Protein AF-A0A6N2UJU0-F1 (afdb_monomer)

Radius of gyration: 16.2 Å; Cα contacts (8 Å, |Δi|>4): 325; chains: 1; bounding box: 44×37×43 Å

pLDDT: mean 87.51, std 11.81, range [45.91, 97.88]

Structure (mmCIF, N/CA/C/O backbone):
data_AF-A0A6N2UJU0-F1
#
_entry.id   AF-A0A6N2UJU0-F1
#
loop_
_atom_site.group_PDB
_atom_site.id
_atom_site.type_symbol
_atom_site.label_atom_id
_atom_site.label_alt_id
_atom_site.label_comp_id
_atom_site.label_asym_id
_atom_site.label_entity_id
_atom_site.label_seq_id
_atom_site.pdbx_PDB_ins_code
_atom_site.Cartn_x
_atom_site.Cartn_y
_atom_site.Cartn_z
_atom_site.occupancy
_atom_site.B_iso_or_equiv
_atom_site.auth_seq_id
_atom_site.auth_comp_id
_atom_site.auth_asym_id
_atom_site.auth_atom_id
_atom_site.pdbx_PDB_model_num
ATOM 1 N N . MET A 1 1 ? 21.175 18.907 -20.986 1.00 51.66 1 MET A N 1
ATOM 2 C CA . MET A 1 1 ? 20.596 17.659 -20.430 1.00 51.66 1 MET A CA 1
ATOM 3 C C . MET A 1 1 ? 20.610 16.602 -21.527 1.00 51.66 1 MET A C 1
ATOM 5 O O . MET A 1 1 ? 20.021 16.845 -22.566 1.00 51.66 1 MET A O 1
ATOM 9 N N . THR A 1 2 ? 21.326 15.489 -21.358 1.00 59.44 2 THR A N 1
ATOM 10 C CA . THR A 1 2 ? 21.446 14.429 -22.381 1.00 59.44 2 THR A CA 1
ATOM 11 C C . THR A 1 2 ? 20.159 13.602 -22.484 1.00 59.44 2 THR A C 1
ATOM 13 O O . THR A 1 2 ? 19.514 13.353 -21.466 1.00 59.44 2 THR A O 1
ATOM 16 N N . LEU A 1 3 ? 19.816 13.123 -23.685 1.00 52.50 3 LEU A N 1
ATOM 17 C CA . LEU A 1 3 ? 18.618 12.311 -23.962 1.00 52.50 3 LEU A CA 1
ATOM 18 C C . LEU A 1 3 ? 18.489 11.089 -23.026 1.00 52.50 3 LEU A C 1
ATOM 20 O O . LEU A 1 3 ? 17.400 10.799 -22.538 1.00 52.50 3 LEU A O 1
ATOM 24 N N . MET A 1 4 ? 19.609 10.437 -22.680 1.00 50.34 4 MET A N 1
ATOM 25 C CA . MET A 1 4 ? 19.637 9.336 -21.702 1.00 50.34 4 MET A CA 1
ATOM 26 C C . MET A 1 4 ? 19.208 9.768 -20.295 1.00 50.34 4 MET A C 1
ATOM 28 O O . MET A 1 4 ? 18.460 9.048 -19.643 1.00 50.34 4 MET A O 1
ATOM 32 N N . LYS A 1 5 ? 19.627 10.954 -19.830 1.00 45.91 5 LYS A N 1
ATOM 33 C CA . LYS A 1 5 ? 19.206 11.506 -18.530 1.00 45.91 5 LYS A CA 1
ATOM 34 C C . LYS A 1 5 ? 17.708 11.810 -18.525 1.00 45.91 5 LYS A C 1
ATOM 36 O O . LYS A 1 5 ? 17.051 11.577 -17.520 1.00 45.91 5 LYS A O 1
ATOM 41 N N . LEU A 1 6 ? 17.163 12.277 -19.651 1.00 4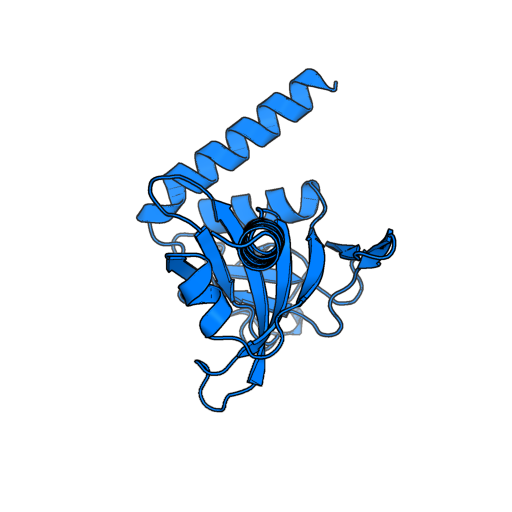6.78 6 LEU A N 1
ATOM 42 C CA . LEU A 1 6 ? 15.731 12.531 -19.800 1.00 46.78 6 LEU A CA 1
ATOM 43 C C . LEU A 1 6 ? 14.919 11.223 -19.781 1.00 46.78 6 LEU A C 1
ATOM 45 O O . LEU A 1 6 ? 13.943 11.143 -19.047 1.00 46.78 6 LEU A O 1
ATOM 49 N N . LEU A 1 7 ? 15.343 10.184 -20.511 1.00 51.19 7 LEU A N 1
ATOM 50 C CA . LEU A 1 7 ? 14.685 8.867 -20.503 1.00 51.19 7 LEU A CA 1
ATOM 51 C C . LEU A 1 7 ? 14.751 8.174 -19.135 1.00 51.19 7 LEU A C 1
ATOM 53 O O . LEU A 1 7 ? 13.744 7.632 -18.680 1.00 51.19 7 LEU A O 1
ATOM 57 N N . LEU A 1 8 ? 15.904 8.227 -18.459 1.00 51.81 8 LEU A N 1
ATOM 58 C CA . LEU A 1 8 ? 16.044 7.756 -17.079 1.00 51.81 8 LEU A CA 1
ATOM 59 C C . LEU A 1 8 ? 15.105 8.524 -16.146 1.00 51.81 8 LEU A C 1
ATOM 61 O O . LEU A 1 8 ? 14.365 7.892 -15.400 1.00 51.81 8 LEU A O 1
ATOM 65 N N . CYS A 1 9 ? 15.047 9.856 -16.242 1.00 49.03 9 CYS A N 1
ATOM 66 C CA . CYS A 1 9 ? 14.101 10.656 -15.466 1.00 49.03 9 CYS A CA 1
ATOM 67 C C . CYS A 1 9 ? 12.642 10.292 -15.769 1.00 49.03 9 CYS A C 1
ATOM 69 O O . CYS A 1 9 ? 11.875 10.130 -14.832 1.00 49.03 9 CYS A O 1
ATOM 71 N N . VAL A 1 10 ? 12.241 10.114 -17.031 1.00 54.31 10 VAL A N 1
ATOM 72 C CA . VAL A 1 10 ? 10.853 9.769 -17.404 1.00 54.31 10 VAL A CA 1
ATOM 73 C C . VAL A 1 10 ? 10.456 8.377 -16.901 1.00 54.31 10 VAL A C 1
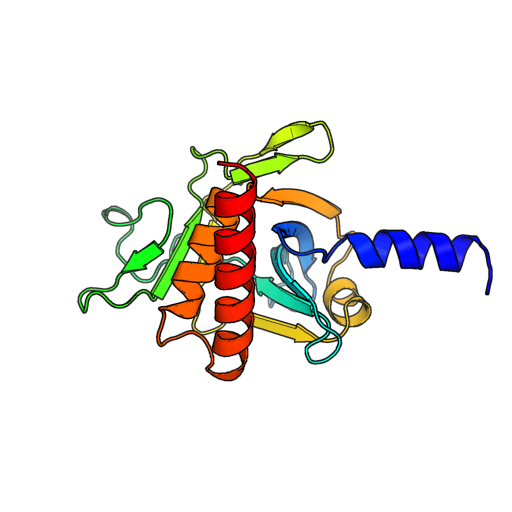ATOM 75 O O . VAL A 1 10 ? 9.357 8.212 -16.370 1.00 54.31 10 VAL A O 1
ATOM 78 N N . ASN A 1 11 ? 11.341 7.382 -17.010 1.00 56.88 11 ASN A N 1
ATOM 79 C CA . ASN A 1 11 ? 11.082 6.040 -16.482 1.00 56.88 11 ASN A CA 1
ATOM 80 C C . ASN A 1 11 ? 11.029 6.035 -14.955 1.00 56.88 11 ASN A C 1
ATOM 82 O O . ASN A 1 11 ? 10.109 5.456 -14.382 1.00 56.88 11 ASN A O 1
ATOM 86 N N . VAL A 1 12 ? 11.939 6.759 -14.301 1.00 56.31 12 VAL A N 1
ATOM 87 C CA . VAL A 1 12 ? 11.922 6.961 -12.850 1.00 56.31 12 VAL A CA 1
ATOM 88 C C . VAL A 1 12 ? 10.612 7.645 -12.441 1.00 56.31 12 VAL A C 1
ATOM 90 O O . VAL A 1 12 ? 9.924 7.128 -11.566 1.00 56.31 12 VAL A O 1
ATOM 93 N N . ILE A 1 13 ? 10.195 8.733 -13.114 1.00 59.31 13 ILE A N 1
ATOM 94 C CA . ILE A 1 13 ? 8.926 9.474 -12.904 1.00 59.31 13 ILE A CA 1
ATOM 95 C C . ILE A 1 13 ? 7.699 8.559 -12.950 1.00 59.31 13 ILE A C 1
ATOM 97 O O . ILE A 1 13 ? 6.737 8.816 -12.228 1.00 59.31 13 ILE A O 1
ATOM 101 N N . LYS A 1 14 ? 7.718 7.494 -13.758 1.00 75.31 14 LYS A N 1
ATOM 102 C CA . LYS A 1 14 ? 6.600 6.551 -13.840 1.00 75.31 14 LYS A CA 1
ATOM 103 C C . LYS A 1 14 ? 6.597 5.508 -12.727 1.00 75.31 14 LYS A C 1
ATOM 105 O O . LYS A 1 14 ? 5.518 5.005 -12.424 1.00 75.31 14 LYS A O 1
ATOM 110 N N . MET A 1 15 ? 7.733 5.184 -12.105 1.00 86.25 15 MET A N 1
ATOM 111 C CA . MET A 1 15 ? 7.805 4.077 -11.142 1.00 86.25 15 MET A CA 1
ATOM 112 C C . MET A 1 15 ? 6.931 4.304 -9.911 1.00 86.25 15 MET A C 1
ATOM 114 O O . MET A 1 15 ? 6.167 3.411 -9.561 1.00 86.25 15 MET A O 1
ATOM 118 N N . LEU A 1 16 ? 6.976 5.498 -9.312 1.00 88.25 16 LEU A N 1
ATOM 119 C CA . LEU A 1 16 ? 6.108 5.875 -8.188 1.00 88.25 16 LEU A CA 1
ATOM 120 C C . LEU A 1 16 ? 4.878 6.663 -8.663 1.00 88.25 16 LEU A C 1
ATOM 122 O O . LEU A 1 16 ? 4.512 7.689 -8.091 1.00 88.25 16 LEU A O 1
ATOM 126 N N . SER A 1 17 ? 4.258 6.198 -9.750 1.00 91.38 17 SER A N 1
ATOM 127 C CA . SER A 1 17 ? 2.889 6.610 -10.071 1.00 91.38 17 SER A CA 1
ATOM 128 C C . SER A 1 17 ? 1.928 5.973 -9.064 1.00 91.38 17 SER A C 1
ATOM 130 O O . SER A 1 17 ? 2.151 4.813 -8.704 1.00 91.38 17 SER A O 1
ATOM 132 N N . PRO A 1 18 ? 0.839 6.657 -8.664 1.00 92.94 18 PRO A N 1
ATOM 133 C CA . PRO A 1 18 ? -0.160 6.068 -7.779 1.00 92.94 18 PRO A CA 1
ATOM 134 C C . PRO A 1 18 ? -0.612 4.696 -8.285 1.00 92.94 18 PRO A C 1
ATOM 136 O O . PRO A 1 18 ? -0.800 4.526 -9.495 1.00 92.94 18 PRO A O 1
ATOM 139 N N . ARG A 1 19 ? -0.799 3.750 -7.355 1.00 95.06 19 ARG A N 1
ATOM 140 C CA . ARG A 1 19 ? -1.129 2.323 -7.563 1.00 95.06 19 ARG A CA 1
ATOM 141 C C . ARG A 1 19 ? 0.032 1.419 -7.939 1.00 95.06 19 ARG A C 1
ATOM 143 O O . ARG A 1 19 ? -0.136 0.201 -7.904 1.00 95.06 19 ARG A O 1
ATOM 150 N N . ASN A 1 20 ? 1.183 1.960 -8.319 1.00 95.94 20 ASN A N 1
ATOM 151 C CA . ASN A 1 20 ? 2.310 1.098 -8.635 1.00 95.94 20 ASN A CA 1
ATOM 152 C C . ASN A 1 20 ? 2.869 0.464 -7.363 1.00 95.94 20 ASN A C 1
ATOM 154 O O . ASN A 1 20 ? 3.098 1.135 -6.354 1.00 95.94 20 ASN A O 1
ATOM 158 N N . VAL A 1 21 ? 3.149 -0.829 -7.463 1.00 95.44 21 VAL A N 1
ATOM 159 C CA . VAL A 1 21 ? 3.904 -1.598 -6.484 1.00 95.44 21 VAL A CA 1
ATOM 160 C C . VAL A 1 21 ? 5.320 -1.761 -7.018 1.00 95.44 21 VAL A C 1
ATOM 162 O O . VAL A 1 21 ? 5.542 -2.334 -8.088 1.00 95.44 21 VAL A O 1
ATOM 165 N N . VAL A 1 22 ? 6.283 -1.248 -6.264 1.00 94.44 22 VAL A N 1
ATOM 166 C CA . VAL A 1 22 ? 7.711 -1.375 -6.537 1.00 94.44 22 VAL A CA 1
ATOM 167 C C . VAL A 1 22 ? 8.295 -2.441 -5.627 1.00 94.44 22 VAL A C 1
ATOM 169 O O . VAL A 1 22 ? 8.042 -2.450 -4.427 1.00 94.44 22 VAL A O 1
ATOM 172 N N . TYR A 1 23 ? 9.102 -3.322 -6.200 1.00 94.25 23 TYR A N 1
ATOM 173 C CA . TYR A 1 23 ? 9.882 -4.317 -5.481 1.00 94.25 23 TYR A CA 1
ATOM 174 C C . TYR A 1 23 ? 11.371 -4.053 -5.664 1.00 94.25 23 TYR A C 1
ATOM 176 O O . TYR A 1 23 ? 11.816 -3.710 -6.761 1.00 94.25 23 TYR A O 1
ATOM 184 N N . GLY A 1 24 ? 12.148 -4.268 -4.611 1.00 92.62 24 GLY A N 1
ATOM 185 C CA . GLY A 1 24 ? 13.601 -4.278 -4.701 1.00 92.62 24 GLY A CA 1
ATOM 186 C C . GLY A 1 24 ? 14.264 -4.532 -3.355 1.00 92.62 24 GLY A C 1
ATOM 187 O O . GLY A 1 24 ? 13.601 -4.656 -2.322 1.00 92.62 24 GLY A O 1
ATOM 188 N N . PHE A 1 25 ? 15.594 -4.565 -3.362 1.00 92.62 25 PHE A N 1
ATOM 189 C CA . PHE A 1 25 ? 16.382 -4.728 -2.146 1.00 92.62 25 PHE A CA 1
ATOM 190 C C . PHE A 1 25 ? 16.525 -3.385 -1.424 1.00 92.62 25 PHE A C 1
ATOM 192 O O . PHE A 1 25 ? 17.181 -2.472 -1.927 1.00 92.62 25 PHE A O 1
ATOM 199 N N . SER A 1 26 ? 15.893 -3.251 -0.260 1.00 90.44 26 SER A N 1
ATOM 200 C CA . SER A 1 26 ? 15.886 -2.026 0.533 1.00 90.44 26 SER A CA 1
ATOM 201 C C . SER A 1 26 ? 17.112 -1.950 1.441 1.00 90.44 26 SER A C 1
ATOM 203 O O . SER A 1 26 ? 17.331 -2.821 2.282 1.00 90.44 26 SER A O 1
ATOM 205 N N . LYS A 1 27 ? 17.897 -0.877 1.299 1.00 89.62 27 LYS A N 1
ATOM 206 C CA . LYS A 1 27 ? 19.084 -0.593 2.127 1.00 89.62 27 LYS A CA 1
ATOM 207 C C . LYS A 1 27 ? 18.749 0.058 3.469 1.00 89.62 27 LYS A C 1
ATOM 209 O O . LYS A 1 27 ? 19.602 0.108 4.343 1.00 89.62 27 LYS A O 1
ATOM 214 N N . ILE A 1 28 ? 17.532 0.585 3.615 1.00 85.06 28 ILE A N 1
ATOM 215 C CA . ILE A 1 28 ? 17.109 1.340 4.805 1.00 85.06 28 ILE A CA 1
ATOM 216 C C . ILE A 1 28 ? 16.520 0.450 5.903 1.00 85.06 28 ILE A C 1
ATOM 218 O O . ILE A 1 28 ? 16.303 0.915 7.019 1.00 85.06 28 ILE A O 1
ATOM 222 N N . THR A 1 29 ? 16.232 -0.820 5.609 1.00 83.50 29 THR A N 1
ATOM 223 C CA . THR A 1 29 ? 15.842 -1.782 6.642 1.00 83.50 29 THR A CA 1
ATOM 224 C C . THR A 1 29 ? 17.081 -2.314 7.352 1.00 83.50 29 THR A C 1
ATOM 226 O O . THR A 1 29 ? 18.147 -2.408 6.753 1.00 83.50 29 THR A O 1
ATOM 229 N N . ASN A 1 30 ? 16.934 -2.715 8.614 1.00 83.06 30 ASN A N 1
ATOM 230 C CA . ASN A 1 30 ? 17.996 -3.373 9.367 1.00 83.06 30 ASN A CA 1
ATOM 231 C C . ASN A 1 30 ? 17.515 -4.755 9.862 1.00 83.06 30 ASN A C 1
ATOM 233 O O . ASN A 1 30 ? 16.607 -4.797 10.697 1.00 83.06 30 ASN A O 1
ATOM 237 N N . PRO A 1 31 ? 18.050 -5.876 9.339 1.00 88.38 31 PRO A N 1
ATOM 238 C CA . PRO A 1 31 ? 19.009 -5.945 8.232 1.00 88.38 31 PRO A CA 1
ATOM 239 C C . PRO A 1 31 ? 18.395 -5.495 6.885 1.00 88.38 31 PRO A C 1
ATOM 241 O O . PRO A 1 31 ? 17.164 -5.543 6.719 1.00 88.38 31 PRO A O 1
ATOM 244 N N . PRO A 1 32 ? 19.221 -5.060 5.912 1.00 89.69 32 PRO A N 1
ATOM 245 C CA . PRO A 1 32 ? 18.781 -4.803 4.542 1.00 89.69 32 PRO A CA 1
ATOM 246 C C . PRO A 1 32 ? 18.125 -6.041 3.933 1.00 89.69 32 PRO A C 1
ATOM 248 O O . PRO A 1 32 ? 18.634 -7.152 4.086 1.00 89.69 32 PRO A O 1
ATOM 251 N N . LYS A 1 33 ? 16.977 -5.868 3.278 1.00 91.25 33 LYS A N 1
ATOM 252 C CA . LYS A 1 33 ? 16.215 -6.986 2.708 1.00 91.25 33 LYS A CA 1
ATOM 253 C C . LYS A 1 33 ? 15.288 -6.550 1.590 1.00 91.25 33 LYS A C 1
ATOM 255 O O . LYS A 1 33 ? 15.022 -5.365 1.392 1.00 91.25 33 LYS A O 1
ATOM 260 N N . GLU A 1 34 ? 14.760 -7.531 0.877 1.00 92.06 34 GLU A N 1
ATOM 261 C CA . GLU A 1 34 ? 13.744 -7.312 -0.143 1.00 92.06 34 GLU A CA 1
ATOM 262 C C . GLU A 1 34 ? 12.461 -6.737 0.469 1.00 92.06 34 GLU A C 1
ATOM 264 O O . GLU A 1 34 ? 12.010 -7.143 1.548 1.00 92.06 34 GLU A O 1
ATOM 269 N N . LYS A 1 35 ? 11.893 -5.738 -0.207 1.00 92.31 35 LYS A N 1
ATOM 270 C CA . LYS A 1 35 ? 10.696 -5.025 0.231 1.00 92.31 35 LYS A CA 1
ATOM 271 C C . LYS A 1 35 ? 9.816 -4.652 -0.947 1.00 92.31 35 LYS A C 1
ATOM 273 O O . LYS A 1 35 ? 10.310 -4.349 -2.032 1.00 92.31 35 LYS A O 1
ATOM 278 N N . PHE A 1 36 ? 8.517 -4.593 -0.668 1.00 93.81 36 PHE A N 1
ATOM 279 C CA . PHE A 1 36 ? 7.559 -3.910 -1.521 1.00 93.81 36 PHE A CA 1
ATOM 280 C C . PHE A 1 36 ? 7.290 -2.503 -0.984 1.00 93.81 36 PHE A C 1
ATOM 282 O O . PHE A 1 36 ? 7.224 -2.281 0.231 1.00 93.81 36 PHE A O 1
ATOM 289 N N . LEU A 1 37 ? 7.120 -1.574 -1.914 1.00 93.31 37 LEU A N 1
ATOM 290 C CA . LEU A 1 37 ? 6.686 -0.204 -1.704 1.00 93.31 37 LEU A CA 1
ATOM 291 C C . LEU A 1 37 ? 5.460 0.034 -2.584 1.00 93.31 37 LEU A C 1
ATOM 293 O O . LEU A 1 37 ? 5.525 -0.190 -3.791 1.00 93.31 37 LEU A O 1
ATOM 297 N N . ILE A 1 38 ? 4.362 0.500 -2.004 1.00 95.25 38 ILE A N 1
ATOM 298 C CA . ILE A 1 38 ? 3.155 0.862 -2.751 1.00 95.25 38 ILE A CA 1
ATOM 299 C C . ILE A 1 38 ? 3.105 2.383 -2.843 1.00 95.25 38 ILE A C 1
ATOM 301 O O . ILE A 1 38 ? 3.132 3.070 -1.824 1.00 95.25 38 ILE A O 1
ATOM 305 N N . SER A 1 39 ? 3.048 2.920 -4.060 1.00 94.44 39 SER A N 1
ATOM 306 C CA . SER A 1 39 ? 2.850 4.353 -4.279 1.00 94.44 39 SER A CA 1
ATOM 307 C C . SER A 1 39 ? 1.369 4.698 -4.121 1.00 94.44 39 SER A C 1
ATOM 309 O O . SER A 1 39 ? 0.520 4.193 -4.857 1.00 94.44 39 SER A O 1
ATOM 311 N N . LEU A 1 40 ? 1.063 5.548 -3.142 1.00 92.94 40 LEU A N 1
ATOM 312 C CA . LEU A 1 40 ? -0.301 5.884 -2.739 1.00 92.94 40 LEU A CA 1
ATOM 313 C C . LEU A 1 40 ? -0.780 7.175 -3.378 1.00 92.94 40 LEU A C 1
ATOM 315 O O . LEU A 1 40 ? -1.912 7.260 -3.817 1.00 92.94 40 LEU A O 1
ATOM 319 N N . TYR A 1 41 ? 0.062 8.200 -3.424 1.00 88.50 41 TYR A N 1
ATOM 320 C CA . TYR A 1 41 ? -0.347 9.511 -3.910 1.00 88.50 41 TYR A CA 1
ATOM 321 C C . TYR A 1 41 ? 0.851 10.292 -4.430 1.00 88.50 41 TYR A C 1
ATOM 323 O O . TYR A 1 41 ? 1.993 10.049 -4.036 1.00 88.50 41 TYR A O 1
ATOM 331 N N . ARG A 1 42 ? 0.580 11.251 -5.317 1.00 85.12 42 ARG A N 1
ATOM 332 C CA . ARG A 1 42 ? 1.583 12.182 -5.820 1.00 85.12 42 ARG A CA 1
ATOM 333 C C . ARG A 1 42 ? 0.978 13.568 -6.003 1.00 85.12 42 ARG A C 1
ATOM 335 O O . ARG A 1 42 ? -0.038 13.707 -6.681 1.00 85.12 42 ARG A O 1
ATOM 342 N N . SER A 1 43 ? 1.628 14.596 -5.469 1.00 80.44 43 SER A N 1
ATOM 343 C CA . SER A 1 43 ? 1.274 16.000 -5.713 1.00 80.44 43 SER A CA 1
ATOM 344 C C . SER A 1 43 ? 2.510 16.887 -5.740 1.00 80.44 43 SER A C 1
ATOM 346 O O . SER A 1 43 ? 3.615 16.436 -5.467 1.00 80.44 43 SER A O 1
ATOM 348 N N . LYS A 1 44 ? 2.326 18.170 -6.070 1.00 74.44 44 LYS A N 1
ATOM 349 C CA . LYS A 1 44 ? 3.392 19.170 -5.923 1.00 74.44 44 LYS A CA 1
ATOM 350 C C . LYS A 1 44 ? 3.721 19.483 -4.454 1.00 74.44 44 LYS A C 1
ATOM 352 O O . LYS A 1 44 ? 4.792 20.007 -4.202 1.00 74.44 44 LYS A O 1
ATOM 357 N N . GLU A 1 45 ? 2.811 19.195 -3.520 1.00 73.44 45 GLU A N 1
ATOM 358 C CA . GLU A 1 45 ? 2.969 19.516 -2.091 1.00 73.44 45 GLU A CA 1
ATOM 359 C C . GLU A 1 45 ? 3.685 18.414 -1.306 1.00 73.44 45 GLU A C 1
ATOM 361 O O . GLU A 1 45 ? 4.569 18.715 -0.516 1.00 73.44 45 GLU A O 1
ATOM 366 N N . LEU A 1 46 ? 3.325 17.143 -1.522 1.00 70.75 46 LEU A N 1
ATOM 367 C CA . LEU A 1 46 ? 3.918 16.003 -0.804 1.00 70.75 46 LEU A CA 1
ATOM 368 C C . LEU A 1 46 ? 4.896 15.186 -1.658 1.00 70.75 46 LEU A C 1
ATOM 370 O O . LEU A 1 46 ? 5.351 14.129 -1.227 1.00 70.75 46 LEU A O 1
ATOM 374 N N . SER A 1 47 ? 5.194 15.645 -2.876 1.00 82.50 47 SER A N 1
ATOM 375 C CA . SER A 1 47 ? 5.939 14.901 -3.896 1.00 82.50 47 SER A CA 1
ATOM 376 C C . SER A 1 47 ? 5.349 13.506 -4.092 1.00 82.50 47 SER A C 1
ATOM 378 O O . SER A 1 47 ? 4.346 13.392 -4.795 1.00 82.50 47 SER A O 1
ATOM 380 N N . VAL A 1 48 ? 5.892 12.458 -3.469 1.00 84.00 48 VAL A N 1
ATOM 381 C CA . VAL A 1 48 ? 5.311 11.107 -3.452 1.00 84.00 48 VAL A CA 1
ATOM 382 C C . VAL A 1 48 ? 4.972 10.699 -2.022 1.00 84.00 48 VAL A C 1
ATOM 384 O O . VAL A 1 48 ? 5.830 10.775 -1.153 1.00 84.00 48 VAL A O 1
ATOM 387 N N . VAL A 1 49 ? 3.768 10.163 -1.810 1.00 87.56 49 VAL A N 1
ATOM 388 C CA . VAL A 1 49 ? 3.399 9.406 -0.604 1.00 87.56 49 VAL A CA 1
ATOM 389 C C . VAL A 1 49 ? 3.381 7.926 -0.958 1.00 87.56 49 VAL A C 1
ATOM 391 O O . VAL A 1 49 ? 2.706 7.509 -1.904 1.00 87.56 49 VAL A O 1
ATOM 394 N N . ALA A 1 50 ? 4.119 7.121 -0.205 1.00 89.06 50 ALA A N 1
ATOM 395 C CA . ALA A 1 50 ? 4.196 5.682 -0.389 1.00 89.06 50 ALA A CA 1
ATOM 396 C C . ALA A 1 50 ? 4.178 4.951 0.956 1.00 89.06 50 ALA A C 1
ATOM 398 O O . ALA A 1 50 ? 4.483 5.533 1.998 1.00 89.06 50 ALA A O 1
ATOM 399 N N . CYS A 1 51 ? 3.841 3.664 0.936 1.00 91.94 51 CYS A N 1
ATOM 400 C CA . CYS A 1 51 ? 3.911 2.814 2.117 1.00 91.94 51 CYS A CA 1
ATOM 401 C C . CYS A 1 51 ? 4.741 1.554 1.876 1.00 91.94 51 CYS A C 1
ATOM 403 O O . CYS A 1 51 ? 4.685 0.928 0.816 1.00 91.94 51 CYS A O 1
ATOM 405 N N . PHE A 1 52 ? 5.527 1.181 2.883 1.00 89.88 52 PHE A N 1
ATOM 406 C CA . PHE A 1 52 ? 6.255 -0.080 2.898 1.00 89.88 52 PHE A CA 1
ATOM 407 C C . PHE A 1 52 ? 5.374 -1.206 3.411 1.00 89.88 52 PHE A C 1
ATOM 409 O O . PHE A 1 52 ? 4.618 -1.044 4.369 1.00 89.88 52 PHE A O 1
ATOM 416 N N . THR A 1 53 ? 5.543 -2.386 2.832 1.00 88.06 53 THR A N 1
ATOM 417 C CA . THR A 1 53 ? 4.861 -3.574 3.331 1.00 88.06 53 THR A CA 1
ATOM 418 C C . THR A 1 53 ? 5.688 -4.312 4.385 1.00 88.06 53 THR A C 1
ATOM 420 O O . THR A 1 53 ? 6.915 -4.163 4.510 1.00 88.06 53 THR A O 1
ATOM 423 N N . THR A 1 54 ? 5.013 -5.137 5.174 1.00 84.69 54 THR A N 1
ATOM 424 C CA . THR A 1 54 ? 5.580 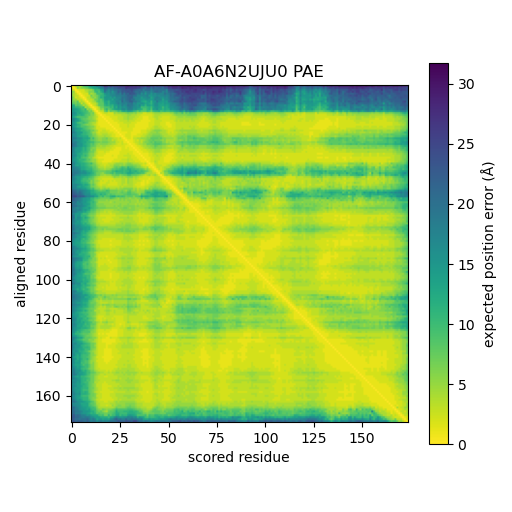-5.986 6.215 1.00 84.69 54 THR A CA 1
ATOM 425 C C . THR A 1 54 ? 4.982 -7.396 6.170 1.00 84.69 54 THR A C 1
ATOM 427 O O . THR A 1 54 ? 4.120 -7.694 5.345 1.00 84.69 54 THR A O 1
ATOM 430 N N . SER A 1 55 ? 5.502 -8.275 7.023 1.00 79.38 55 SER A N 1
ATOM 431 C CA . SER A 1 55 ? 5.108 -9.676 7.151 1.00 79.38 55 SER A CA 1
ATOM 432 C C . SER A 1 55 ? 3.751 -9.867 7.843 1.00 79.38 55 SER A C 1
ATOM 434 O O . SER A 1 55 ? 3.263 -8.991 8.558 1.00 79.38 55 SER A O 1
ATOM 436 N N . GLN A 1 56 ? 3.164 -11.044 7.615 1.00 73.31 56 GLN A N 1
ATOM 437 C CA . GLN A 1 56 ? 1.850 -11.488 8.093 1.00 73.31 56 GLN A CA 1
ATOM 438 C C . GLN A 1 56 ? 1.644 -11.398 9.613 1.00 73.31 56 GLN A C 1
ATOM 440 O O . GLN A 1 56 ? 0.578 -10.976 10.056 1.00 73.31 56 GLN A O 1
ATOM 445 N N . ASP A 1 57 ? 2.659 -11.738 10.405 1.00 77.94 57 ASP A N 1
ATOM 446 C CA . ASP A 1 57 ? 2.657 -11.663 11.876 1.00 77.94 57 ASP A CA 1
ATOM 447 C C . ASP A 1 57 ? 2.392 -10.249 12.412 1.00 77.94 57 ASP A C 1
ATOM 449 O O . ASP A 1 57 ? 2.013 -10.070 13.567 1.00 77.94 57 ASP A O 1
ATOM 453 N N . ARG A 1 58 ? 2.551 -9.229 11.564 1.00 80.44 58 ARG A N 1
ATOM 454 C CA . ARG A 1 58 ? 2.341 -7.831 11.927 1.00 80.44 58 ARG A CA 1
ATOM 455 C C . ARG A 1 58 ? 0.986 -7.284 11.509 1.00 80.44 58 ARG A C 1
ATOM 457 O O . ARG A 1 58 ? 0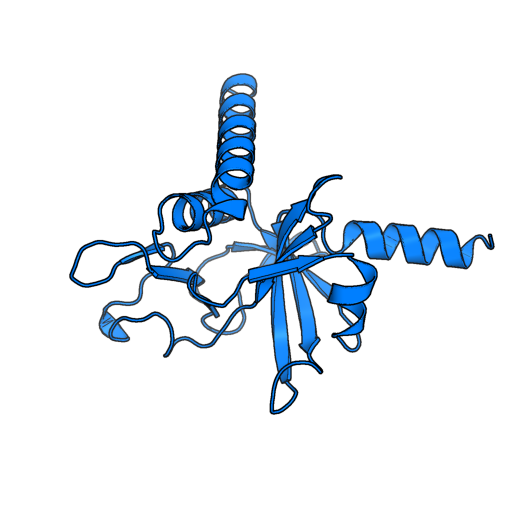.840 -6.073 11.504 1.00 80.44 58 ARG A O 1
ATOM 464 N N . ALA A 1 59 ? -0.005 -8.113 11.176 1.00 82.44 59 ALA A N 1
ATOM 465 C CA . ALA A 1 59 ? -1.370 -7.636 10.911 1.00 82.44 59 ALA A CA 1
ATOM 466 C C . ALA A 1 59 ? -1.999 -6.921 12.126 1.00 82.44 59 ALA A C 1
ATOM 468 O O . ALA A 1 59 ? -2.827 -6.025 11.950 1.00 82.44 59 ALA A O 1
ATOM 469 N N . GLY A 1 60 ? -1.552 -7.259 13.343 1.00 85.25 60 GLY A N 1
ATOM 470 C CA . GLY A 1 60 ? -2.061 -6.715 14.609 1.00 85.25 60 GLY A CA 1
ATOM 471 C C . GLY A 1 60 ? -3.232 -7.508 15.199 1.00 85.25 60 GLY A C 1
ATOM 472 O O . GLY A 1 60 ? -3.823 -7.081 16.185 1.00 85.25 60 GLY A O 1
ATOM 473 N N . VAL A 1 61 ? -3.553 -8.663 14.609 1.00 88.88 61 VAL A N 1
ATOM 474 C CA . VAL A 1 61 ? -4.563 -9.626 15.074 1.00 88.88 61 VAL A CA 1
ATOM 475 C C . VAL A 1 61 ? -4.008 -11.055 14.962 1.00 88.88 61 VAL A C 1
ATOM 477 O O . VAL A 1 61 ? -3.044 -11.259 14.216 1.00 88.88 61 VAL A O 1
ATOM 480 N N . PRO A 1 62 ? -4.579 -12.045 15.677 1.00 89.38 62 PRO A N 1
ATOM 481 C CA . PRO A 1 62 ? -4.213 -13.453 15.517 1.00 89.38 62 PRO A CA 1
ATOM 482 C C . PRO A 1 62 ? -4.342 -13.937 14.068 1.00 89.38 62 PRO A C 1
ATOM 484 O O . PRO A 1 62 ? -5.215 -13.473 13.333 1.00 89.38 62 PRO A O 1
ATOM 487 N N . LEU A 1 63 ? -3.486 -14.878 13.657 1.00 87.19 63 LEU A N 1
ATOM 488 C CA . LEU A 1 63 ? -3.370 -15.324 12.261 1.00 87.19 63 LEU A CA 1
ATOM 489 C C . LEU A 1 63 ? -4.687 -15.871 11.702 1.00 87.19 63 LEU A C 1
ATOM 491 O O . LEU A 1 63 ? -5.019 -15.610 10.550 1.00 87.19 63 LEU A O 1
ATOM 495 N N . GLU A 1 64 ? -5.453 -16.576 12.527 1.00 88.06 64 GLU A N 1
ATOM 496 C CA . GLU A 1 64 ? -6.758 -17.142 12.192 1.00 88.06 64 GLU A CA 1
ATOM 497 C C . GLU A 1 64 ? -7.845 -16.089 11.914 1.00 88.06 64 GLU A C 1
ATOM 499 O O . GLU A 1 64 ? -8.871 -16.410 11.321 1.00 88.06 64 GLU A O 1
ATOM 504 N N . GLN A 1 65 ? -7.625 -14.832 12.314 1.00 88.44 65 GLN A N 1
ATOM 505 C CA . GLN A 1 65 ? -8.537 -13.707 12.068 1.00 88.44 65 GLN A CA 1
ATOM 506 C C . GLN A 1 65 ? -8.121 -12.874 10.851 1.00 88.44 65 GLN A C 1
ATOM 508 O O . GLN A 1 65 ? -8.804 -11.911 10.500 1.00 88.44 65 GLN A O 1
ATOM 513 N N . VAL A 1 66 ? -6.993 -13.201 10.216 1.00 91.81 66 VAL A N 1
ATOM 514 C CA . VAL A 1 66 ? -6.480 -12.421 9.094 1.00 91.81 66 VAL A CA 1
ATOM 515 C C . VAL A 1 66 ? -7.262 -12.735 7.822 1.00 91.81 66 VAL A C 1
ATOM 517 O O . VAL A 1 66 ? -7.227 -13.848 7.303 1.00 91.81 66 VAL A O 1
ATOM 520 N N . THR A 1 67 ? -7.924 -11.715 7.282 1.00 94.31 67 THR A N 1
ATOM 521 C CA . THR A 1 67 ? -8.627 -11.755 5.995 1.00 94.31 67 THR A CA 1
ATOM 522 C C . THR A 1 67 ? -7.977 -10.808 4.992 1.00 94.31 67 THR A C 1
ATOM 524 O O . THR A 1 67 ? -7.213 -9.924 5.367 1.00 94.31 67 THR A O 1
ATOM 527 N N . HIS A 1 68 ? -8.284 -10.963 3.703 1.00 96.88 68 HIS A N 1
ATOM 528 C CA . HIS A 1 68 ? -7.899 -9.967 2.704 1.00 96.88 68 HIS A CA 1
ATOM 529 C C . HIS A 1 68 ? -8.610 -8.631 2.982 1.00 96.88 68 HIS A C 1
ATOM 531 O O . HIS A 1 68 ? -9.783 -8.623 3.359 1.00 96.88 68 HIS A O 1
ATOM 537 N N . GLY A 1 69 ? -7.918 -7.514 2.763 1.00 97.25 69 GLY A N 1
ATOM 538 C CA . GLY A 1 69 ? -8.456 -6.170 2.927 1.00 97.25 69 GLY A CA 1
ATOM 539 C C . GLY A 1 69 ? -8.150 -5.542 4.287 1.00 97.25 69 GLY A C 1
ATOM 540 O O . GLY A 1 69 ? -7.146 -5.846 4.932 1.00 97.25 69 GLY A O 1
ATOM 541 N N . ALA A 1 70 ? -9.018 -4.624 4.713 1.00 96.94 70 ALA A N 1
ATOM 542 C CA . ALA A 1 70 ? -8.893 -3.916 5.982 1.00 96.94 70 ALA A CA 1
ATOM 543 C C . ALA A 1 70 ? -9.029 -4.860 7.188 1.00 96.94 70 ALA A C 1
ATOM 545 O O . ALA A 1 70 ? -10.024 -5.570 7.329 1.00 96.94 70 ALA A O 1
ATOM 546 N N . ILE A 1 71 ? -8.064 -4.790 8.102 1.00 96.19 71 ILE A N 1
ATOM 547 C CA . ILE A 1 71 ? -8.069 -5.514 9.373 1.00 96.19 71 ILE A CA 1
ATOM 548 C C . ILE A 1 71 ? -8.474 -4.571 10.492 1.00 96.19 71 ILE A C 1
ATOM 550 O O . ILE A 1 71 ? -7.969 -3.447 10.591 1.00 96.19 71 ILE A O 1
ATOM 554 N N . LYS A 1 72 ? -9.354 -5.068 11.362 1.00 94.94 72 LYS A N 1
ATOM 555 C CA . LYS A 1 72 ? -9.824 -4.346 12.539 1.00 94.94 72 LYS A CA 1
ATOM 556 C C . LYS A 1 72 ? -9.313 -4.977 13.824 1.00 94.94 72 LYS A C 1
ATOM 558 O O . LYS A 1 72 ? -9.266 -6.201 13.925 1.00 94.94 72 LYS A O 1
ATOM 563 N N . ASN A 1 73 ? -8.964 -4.152 14.806 1.00 90.88 73 ASN A N 1
ATOM 564 C CA . ASN A 1 73 ? -8.687 -4.630 16.159 1.00 90.88 73 ASN A CA 1
ATOM 565 C C . ASN A 1 73 ? -9.996 -5.001 16.893 1.00 90.88 73 ASN A C 1
ATOM 567 O O . ASN A 1 73 ? -11.104 -4.895 16.356 1.00 90.88 73 ASN A O 1
ATOM 571 N N . LYS A 1 74 ? -9.874 -5.423 18.158 1.00 89.50 74 LYS A N 1
ATOM 572 C CA . LYS A 1 74 ? -11.024 -5.754 19.020 1.00 89.50 74 LYS A CA 1
ATOM 573 C C . LYS A 1 74 ? -11.962 -4.564 19.265 1.00 89.50 74 LYS A C 1
ATOM 575 O O . LYS A 1 74 ? -13.145 -4.772 19.517 1.00 89.50 74 LYS A O 1
ATOM 580 N N . GLU A 1 75 ? -11.450 -3.345 19.143 1.00 91.44 75 GLU A N 1
ATOM 581 C CA . GLU A 1 75 ? -12.179 -2.082 19.307 1.00 91.44 75 GLU A CA 1
ATOM 582 C C . GLU A 1 75 ? -12.855 -1.626 17.998 1.00 91.44 75 GLU A C 1
ATOM 584 O O . GLU A 1 75 ? -13.551 -0.617 17.967 1.00 91.44 75 GLU A O 1
ATOM 589 N N . LYS A 1 76 ? -12.759 -2.442 16.935 1.00 91.38 76 LYS A N 1
ATOM 590 C CA . LYS A 1 76 ? -13.298 -2.210 15.581 1.00 91.38 76 LYS A CA 1
ATOM 591 C C . LYS A 1 76 ? -12.603 -1.089 14.802 1.00 91.38 76 LYS A C 1
ATOM 593 O O . LYS A 1 76 ? -13.095 -0.709 13.735 1.00 91.38 76 LYS A O 1
ATOM 598 N N . GLU A 1 77 ? -11.454 -0.631 15.271 1.00 93.38 77 GLU A N 1
ATOM 599 C CA . GLU A 1 77 ? -10.612 0.351 14.594 1.00 93.38 77 GLU A CA 1
ATOM 600 C C . GLU A 1 77 ? -9.821 -0.330 13.481 1.00 93.38 77 GLU A C 1
ATOM 602 O O . GLU A 1 77 ? -9.351 -1.458 13.648 1.00 93.38 77 GLU A O 1
ATOM 607 N N . ILE A 1 78 ? -9.673 0.334 12.334 1.00 95.81 78 ILE A N 1
ATOM 608 C CA . ILE A 1 78 ? -8.881 -0.200 11.225 1.00 95.81 78 ILE A CA 1
ATOM 609 C C . ILE A 1 78 ? -7.405 0.076 11.508 1.00 95.81 78 ILE A C 1
ATOM 611 O O . ILE A 1 78 ? -7.005 1.232 11.595 1.00 95.81 78 ILE A O 1
ATOM 615 N N . ILE A 1 79 ? -6.596 -0.978 11.596 1.00 94.56 79 ILE A N 1
ATOM 616 C CA . ILE A 1 79 ? -5.185 -0.888 12.019 1.00 94.56 79 ILE A CA 1
ATOM 617 C C . ILE A 1 79 ? -4.198 -1.307 10.919 1.00 94.56 79 ILE A C 1
ATOM 619 O O . ILE A 1 79 ? -3.000 -1.016 10.973 1.00 94.56 79 ILE A O 1
ATOM 623 N N . SER A 1 80 ? -4.668 -2.070 9.930 1.00 95.75 80 SER A N 1
ATOM 624 C CA . SER A 1 80 ? -3.826 -2.572 8.847 1.00 95.75 80 SER A CA 1
ATOM 625 C C . SER A 1 80 ? -4.639 -2.953 7.615 1.00 95.75 80 SER A C 1
ATOM 627 O O . SER A 1 80 ? -5.868 -3.031 7.656 1.00 95.75 80 SER A O 1
ATOM 629 N N . TYR A 1 81 ? -3.936 -3.200 6.514 1.00 97.12 81 TYR A N 1
ATOM 630 C CA . TYR A 1 81 ? -4.495 -3.762 5.291 1.00 97.12 81 TYR A CA 1
ATOM 631 C C . TYR A 1 81 ? -3.676 -4.975 4.857 1.00 97.12 81 TYR A C 1
ATOM 633 O O . TYR A 1 81 ? -2.443 -4.915 4.842 1.00 97.12 81 TYR A O 1
ATOM 641 N N . VAL A 1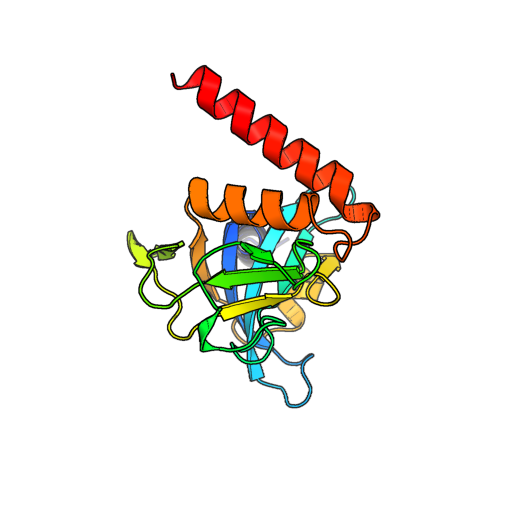 82 ? -4.339 -6.074 4.506 1.00 96.94 82 VAL A N 1
ATOM 642 C CA . VAL A 1 82 ? -3.694 -7.345 4.167 1.00 96.94 82 VAL A CA 1
ATOM 643 C C . VAL A 1 82 ? -3.991 -7.748 2.731 1.00 96.94 82 VAL A C 1
ATOM 645 O O . VAL A 1 82 ? -5.140 -7.869 2.321 1.00 96.94 82 VAL A O 1
ATOM 648 N N . PHE A 1 83 ? -2.931 -8.073 2.000 1.00 96.56 83 PHE A N 1
ATOM 649 C CA . PHE A 1 83 ? -2.986 -8.720 0.699 1.00 96.56 83 PHE A CA 1
ATOM 650 C C . PHE A 1 83 ? -2.708 -10.219 0.863 1.00 96.56 83 PHE A C 1
ATOM 652 O O . PHE A 1 83 ? -1.566 -10.633 1.091 1.00 96.56 83 PHE A O 1
ATOM 659 N N . LEU A 1 84 ? -3.758 -11.037 0.765 1.00 95.44 84 LEU A N 1
ATOM 660 C CA . LEU A 1 84 ? -3.632 -12.499 0.697 1.00 95.44 84 LEU A CA 1
ATOM 661 C C . LEU A 1 84 ? -3.062 -12.949 -0.656 1.00 95.44 84 LEU A C 1
ATOM 663 O O . LEU A 1 84 ? -3.404 -12.388 -1.694 1.00 95.44 84 LEU A O 1
ATOM 667 N N . THR A 1 85 ? -2.250 -14.009 -0.648 1.00 94.25 85 THR A N 1
ATOM 668 C CA . THR A 1 85 ? -1.619 -14.578 -1.856 1.00 94.25 85 THR A CA 1
ATOM 669 C C . THR A 1 85 ? -2.630 -15.137 -2.858 1.00 94.25 85 THR A C 1
ATOM 671 O O . THR A 1 85 ? -2.371 -15.161 -4.055 1.00 94.25 85 THR A O 1
ATOM 674 N N . SER A 1 86 ? -3.806 -15.560 -2.393 1.00 94.56 86 SER A N 1
ATOM 675 C CA . SER A 1 86 ? -4.874 -16.115 -3.230 1.00 94.56 86 SER A CA 1
ATOM 676 C C . SER A 1 86 ? -5.688 -15.067 -3.994 1.00 94.56 86 SER A C 1
ATOM 678 O O . SER A 1 86 ? -6.493 -15.442 -4.841 1.00 94.56 86 SER A O 1
ATOM 680 N N . VAL A 1 87 ? -5.499 -13.770 -3.726 1.00 96.69 87 VAL A N 1
ATOM 681 C CA . VAL A 1 87 ? -6.304 -12.694 -4.323 1.00 96.69 87 VAL A CA 1
ATOM 682 C C . VAL A 1 87 ? -5.491 -11.931 -5.362 1.00 96.69 87 VAL A C 1
ATOM 684 O O . VAL A 1 87 ? -4.381 -11.478 -5.077 1.00 96.69 87 VAL A O 1
ATOM 687 N N . CYS A 1 88 ? -6.059 -11.776 -6.559 1.00 97.19 88 CYS A N 1
ATOM 688 C CA . CYS A 1 88 ? -5.488 -10.929 -7.601 1.00 97.19 88 CYS A CA 1
ATOM 689 C C . CYS A 1 88 ? -5.679 -9.463 -7.205 1.00 97.19 88 CYS A C 1
ATOM 691 O O . CYS A 1 88 ? -6.805 -8.990 -7.049 1.00 97.19 88 CYS A O 1
ATOM 693 N N . VAL A 1 89 ? -4.575 -8.740 -7.046 1.00 97.06 89 VAL A N 1
ATOM 694 C CA . VAL A 1 89 ? -4.578 -7.349 -6.559 1.00 97.06 89 VAL A CA 1
ATOM 695 C C . VAL A 1 89 ? -4.393 -6.334 -7.683 1.00 97.06 89 VAL A C 1
ATOM 697 O O . VAL A 1 89 ? -4.533 -5.128 -7.480 1.00 97.06 89 VAL A O 1
ATOM 700 N N . GLY A 1 90 ? -4.049 -6.793 -8.884 1.00 96.50 90 GLY A N 1
ATOM 701 C CA . GLY A 1 90 ? -3.690 -5.924 -9.993 1.00 96.50 90 GLY A CA 1
ATOM 702 C C . GLY A 1 90 ? -3.062 -6.682 -11.148 1.00 96.50 90 GLY A C 1
ATOM 703 O O . GLY A 1 90 ? -3.191 -7.896 -11.249 1.00 96.50 90 GLY A O 1
ATOM 704 N N . VAL A 1 91 ? -2.372 -5.942 -12.009 1.00 96.12 91 VAL A N 1
ATOM 705 C CA . VAL A 1 91 ? -1.804 -6.469 -13.254 1.00 96.12 91 VAL A CA 1
ATOM 706 C C . VAL A 1 91 ? -0.299 -6.218 -13.276 1.00 96.12 91 VAL A C 1
ATOM 708 O O . VAL A 1 91 ? 0.167 -5.126 -12.924 1.00 96.12 91 VAL A O 1
ATOM 711 N N . ALA A 1 92 ? 0.465 -7.234 -13.665 1.00 94.62 92 ALA A N 1
ATOM 712 C CA . ALA A 1 92 ? 1.908 -7.162 -13.849 1.00 94.62 92 ALA A CA 1
ATOM 713 C C . ALA A 1 92 ? 2.278 -6.431 -15.161 1.00 94.62 92 ALA A C 1
ATOM 715 O O . ALA A 1 92 ? 1.432 -6.248 -16.037 1.00 94.62 92 ALA A O 1
ATOM 716 N N . PRO A 1 93 ? 3.534 -5.975 -15.341 1.00 91.50 93 PRO A N 1
ATOM 717 C CA . PRO A 1 93 ? 3.944 -5.268 -16.559 1.00 91.50 93 PRO A CA 1
ATOM 718 C C . PRO A 1 93 ? 3.792 -6.062 -17.866 1.00 91.50 93 PRO A C 1
ATOM 720 O O . PRO A 1 93 ? 3.708 -5.453 -18.929 1.00 91.50 93 PRO A O 1
ATOM 723 N N . ASP A 1 94 ? 3.777 -7.392 -17.795 1.00 90.12 94 ASP A N 1
ATOM 724 C CA . ASP A 1 94 ? 3.546 -8.299 -18.926 1.00 90.12 94 ASP A CA 1
ATOM 725 C C . ASP A 1 94 ? 2.052 -8.529 -19.227 1.00 90.12 94 ASP A C 1
ATOM 727 O O . ASP A 1 94 ? 1.717 -9.211 -20.194 1.00 90.12 94 ASP A O 1
ATOM 731 N N . GLY A 1 95 ? 1.156 -7.931 -18.435 1.00 92.00 95 GLY A N 1
ATOM 732 C CA . GLY A 1 95 ? -0.290 -8.037 -18.588 1.00 92.00 95 GLY A CA 1
ATOM 733 C C . GLY A 1 95 ? -0.928 -9.197 -17.825 1.00 92.00 95 GLY A C 1
ATOM 734 O O . GLY A 1 95 ? -2.148 -9.333 -17.897 1.00 92.00 95 GLY A O 1
ATOM 735 N N . SER A 1 96 ? -0.161 -10.016 -17.096 1.00 94.62 96 SER A N 1
ATOM 736 C CA . SER A 1 96 ? -0.735 -11.101 -16.298 1.00 94.62 96 SER A CA 1
ATOM 737 C C . SER A 1 96 ? -1.391 -10.586 -15.017 1.00 94.62 96 SER A C 1
ATOM 739 O O . SER A 1 96 ? -1.010 -9.543 -14.476 1.00 94.62 96 SER A O 1
ATOM 741 N N . ASP A 1 97 ? -2.321 -11.370 -14.472 1.00 97.56 97 ASP A N 1
ATOM 742 C CA . ASP A 1 97 ? -2.807 -11.169 -13.109 1.00 97.56 97 ASP A CA 1
ATOM 743 C C . ASP A 1 97 ? -1.635 -11.214 -12.124 1.00 97.56 97 ASP A C 1
ATOM 745 O O . ASP A 1 97 ? -0.738 -12.059 -12.226 1.00 97.56 97 ASP A O 1
ATOM 749 N N . TYR A 1 98 ? -1.631 -10.284 -11.172 1.00 96.81 98 TYR A N 1
ATOM 750 C CA . TYR A 1 98 ? -0.605 -10.204 -10.146 1.00 96.81 98 TYR A CA 1
ATOM 751 C C . TYR A 1 98 ? -1.170 -10.551 -8.776 1.00 96.81 98 TYR A C 1
ATOM 753 O O . TYR A 1 98 ? -2.126 -9.946 -8.283 1.00 96.81 98 TYR A O 1
ATOM 761 N N . HIS A 1 99 ? -0.469 -11.468 -8.123 1.00 97.00 99 HIS A N 1
ATOM 762 C CA . HIS A 1 99 ? -0.656 -11.854 -6.737 1.00 97.00 99 HIS A CA 1
ATOM 763 C C . HIS A 1 99 ? 0.641 -11.575 -5.986 1.00 97.00 99 HIS A C 1
ATOM 765 O O . HIS A 1 99 ? 1.736 -11.791 -6.516 1.00 97.00 99 HIS A O 1
ATOM 771 N N . PHE A 1 100 ? 0.548 -11.118 -4.738 1.00 95.06 100 PHE A N 1
ATOM 772 C CA . PHE A 1 100 ? 1.751 -11.069 -3.916 1.00 95.06 100 PHE A CA 1
ATOM 773 C C . PHE A 1 100 ? 2.275 -12.498 -3.689 1.00 95.06 100 PHE A C 1
ATOM 775 O O . PHE A 1 100 ? 1.483 -13.391 -3.385 1.00 95.06 100 PHE A O 1
ATOM 782 N N . PRO A 1 101 ? 3.598 -12.729 -3.790 1.00 93.62 101 PRO A N 1
ATOM 783 C CA . PRO A 1 101 ? 4.177 -14.066 -3.629 1.00 93.62 101 PRO A CA 1
ATOM 784 C C . PRO A 1 101 ? 4.082 -14.579 -2.186 1.00 93.62 101 PRO A C 1
ATOM 786 O O . PRO A 1 101 ? 4.170 -15.777 -1.937 1.00 93.62 101 PRO A O 1
ATOM 789 N N . VAL A 1 102 ? 3.910 -13.665 -1.231 1.00 92.00 102 VAL A N 1
ATOM 790 C CA . VAL A 1 102 ? 3.708 -13.943 0.191 1.00 92.00 102 VAL A CA 1
ATOM 791 C C . VAL A 1 102 ? 2.609 -13.037 0.724 1.00 92.00 102 VAL A C 1
ATOM 793 O O . VAL A 1 102 ? 2.390 -11.944 0.192 1.00 92.00 102 VAL A O 1
ATOM 796 N N . GLN A 1 103 ? 1.938 -13.461 1.795 1.00 92.56 103 GLN A N 1
ATOM 797 C CA . GLN A 1 103 ? 0.960 -12.604 2.448 1.00 92.56 103 GLN A CA 1
ATOM 798 C C . GLN A 1 103 ? 1.645 -11.314 2.899 1.00 92.56 103 GLN A C 1
ATOM 800 O O . GLN A 1 103 ? 2.645 -11.327 3.621 1.00 92.56 103 GLN A O 1
ATOM 805 N N . THR A 1 104 ? 1.095 -10.198 2.442 1.00 94.06 104 THR A N 1
ATOM 806 C CA . THR A 1 104 ? 1.733 -8.891 2.532 1.00 94.06 104 THR A CA 1
ATOM 807 C C . THR A 1 104 ? 0.838 -7.950 3.324 1.00 94.06 104 THR A C 1
ATOM 809 O O . THR A 1 104 ? -0.355 -7.865 3.062 1.00 94.06 104 THR A O 1
ATOM 812 N N . VAL A 1 105 ? 1.400 -7.245 4.304 1.00 95.00 105 VAL A N 1
ATOM 813 C CA . VAL A 1 105 ? 0.639 -6.392 5.230 1.00 95.00 105 VAL A CA 1
ATOM 814 C C . VAL A 1 105 ? 1.110 -4.948 5.125 1.00 95.00 105 VAL A C 1
ATOM 816 O O . VAL A 1 105 ? 2.308 -4.692 5.026 1.00 95.00 105 VAL A O 1
ATOM 819 N N . VAL A 1 106 ? 0.191 -3.994 5.199 1.00 94.94 106 VAL A N 1
ATOM 820 C CA . VAL A 1 106 ? 0.483 -2.567 5.360 1.00 94.94 106 VAL A CA 1
ATOM 821 C C . VAL A 1 106 ? -0.026 -2.127 6.724 1.00 94.94 106 VAL A C 1
ATOM 823 O O . VAL A 1 106 ? -1.213 -2.250 7.011 1.00 94.94 106 VAL A O 1
ATOM 826 N N . ARG A 1 107 ? 0.884 -1.640 7.571 1.00 92.62 107 ARG A N 1
ATOM 827 C CA . ARG A 1 107 ? 0.595 -1.198 8.939 1.00 92.62 107 ARG A CA 1
ATOM 828 C C . ARG A 1 107 ? 0.583 0.317 9.042 1.00 92.62 107 ARG A C 1
ATOM 830 O O . ARG A 1 107 ? 1.581 0.956 8.723 1.00 92.62 107 ARG A O 1
ATOM 837 N N . PHE A 1 108 ? -0.550 0.887 9.426 1.00 92.62 108 PHE A N 1
ATOM 838 C CA . PHE A 1 108 ? -0.801 2.317 9.249 1.00 92.62 108 PHE A CA 1
ATOM 839 C C . PHE A 1 108 ? -0.029 3.207 10.237 1.00 92.62 108 PHE A C 1
ATOM 841 O O . PHE A 1 108 ? 0.328 4.327 9.896 1.00 92.62 108 PHE A O 1
ATOM 848 N N . ASP A 1 109 ? 0.370 2.661 11.377 1.00 86.81 109 ASP A N 1
ATOM 849 C CA . ASP A 1 109 ? 1.167 3.316 12.420 1.00 86.81 109 ASP A CA 1
ATOM 850 C C . ASP A 1 109 ? 2.615 3.667 12.010 1.00 86.81 109 ASP A C 1
ATOM 852 O O . ASP A 1 109 ? 3.188 4.618 12.543 1.00 86.81 109 ASP A O 1
ATOM 856 N N . TYR A 1 110 ? 3.244 2.934 11.079 1.00 82.50 110 TYR A N 1
ATOM 857 C CA . TYR A 1 110 ? 4.657 3.186 10.721 1.00 82.50 110 TYR A CA 1
ATOM 858 C C . TYR A 1 110 ? 5.048 2.956 9.255 1.00 82.50 110 TYR A C 1
ATOM 860 O O . TYR A 1 110 ? 6.222 3.1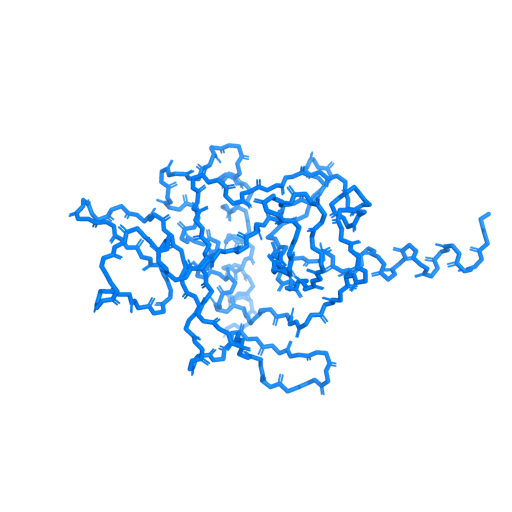10 8.904 1.00 82.50 110 TYR A O 1
ATOM 868 N N . CYS A 1 111 ? 4.130 2.555 8.372 1.00 84.38 111 CYS A N 1
ATOM 869 C CA . CYS A 1 111 ? 4.507 2.187 7.002 1.00 84.38 111 CYS A CA 1
ATOM 870 C C . CYS A 1 111 ? 4.807 3.371 6.073 1.00 84.38 111 CYS A C 1
ATOM 872 O O . CYS A 1 111 ? 5.408 3.160 5.016 1.00 84.38 111 CYS A O 1
ATOM 874 N N . PHE A 1 112 ? 4.372 4.581 6.426 1.00 88.12 112 PHE A N 1
ATOM 875 C CA . PHE A 1 112 ? 4.379 5.726 5.522 1.00 88.12 112 PHE A CA 1
ATOM 876 C C . PHE A 1 112 ? 5.774 6.322 5.319 1.00 88.12 112 PHE A C 1
ATOM 878 O O . PHE A 1 112 ? 6.566 6.487 6.251 1.00 88.12 112 PHE A O 1
ATOM 885 N N . LYS A 1 113 ? 6.051 6.701 4.072 1.00 87.50 113 LYS A N 1
ATOM 886 C CA . LYS A 1 113 ? 7.158 7.570 3.686 1.00 87.50 113 LYS A CA 1
ATOM 887 C C . LYS A 1 113 ? 6.679 8.561 2.637 1.00 87.50 113 LYS A C 1
ATOM 889 O O . LYS A 1 113 ? 6.082 8.172 1.634 1.00 87.50 113 LYS A O 1
ATOM 894 N N . ASP A 1 114 ? 6.987 9.827 2.868 1.00 87.06 114 ASP A N 1
ATOM 895 C CA . ASP A 1 114 ? 6.837 10.908 1.905 1.00 87.06 114 ASP A CA 1
ATOM 896 C C . ASP A 1 114 ? 8.194 11.522 1.558 1.00 87.06 114 ASP A C 1
ATOM 898 O O . ASP A 1 114 ? 9.109 11.528 2.384 1.00 87.06 114 ASP A O 1
ATOM 902 N N . GLY A 1 115 ? 8.340 11.989 0.319 1.00 86.19 115 GLY A N 1
ATOM 903 C CA . GLY A 1 115 ? 9.557 12.653 -0.136 1.00 86.19 115 GLY A CA 1
ATOM 904 C C . GLY A 1 115 ? 9.730 12.663 -1.649 1.00 86.19 115 GLY A C 1
ATOM 905 O O . GLY A 1 115 ? 8.867 12.214 -2.412 1.00 86.19 115 GLY A O 1
ATOM 906 N N . GLU A 1 116 ? 10.881 13.174 -2.082 1.00 86.12 116 GLU A N 1
ATOM 907 C CA . GLU A 1 116 ? 11.260 13.155 -3.486 1.00 86.12 116 GLU A CA 1
ATOM 908 C C . GLU A 1 116 ? 11.426 11.725 -3.988 1.00 86.12 116 GLU A C 1
ATOM 910 O O . GLU A 1 116 ? 11.975 10.833 -3.334 1.00 86.12 116 GLU A O 1
ATOM 915 N N . GLN A 1 117 ? 10.961 11.504 -5.211 1.00 84.12 117 GLN A N 1
ATOM 916 C CA . GLN A 1 117 ? 10.958 10.181 -5.815 1.00 84.12 117 GLN A CA 1
ATOM 917 C C . GLN A 1 117 ? 12.376 9.610 -5.963 1.00 84.12 117 GLN A C 1
ATOM 919 O O . GLN A 1 117 ? 12.581 8.405 -5.815 1.00 84.12 117 GLN A O 1
ATOM 924 N N . THR A 1 118 ? 13.355 10.468 -6.259 1.00 83.06 118 THR A N 1
ATOM 925 C CA . THR A 1 118 ? 14.770 10.087 -6.344 1.00 83.06 118 THR A CA 1
ATOM 926 C C . THR A 1 118 ? 15.279 9.544 -5.021 1.00 83.06 118 THR A C 1
ATOM 928 O O . THR A 1 118 ? 15.976 8.533 -5.015 1.00 83.06 118 THR A O 1
ATOM 931 N N . ASP A 1 119 ? 14.877 10.150 -3.910 1.00 84.50 119 ASP A N 1
ATOM 932 C CA . ASP A 1 119 ? 15.376 9.806 -2.582 1.00 84.50 119 ASP A CA 1
ATOM 933 C C . ASP A 1 119 ? 14.760 8.486 -2.118 1.00 84.50 119 ASP A C 1
ATOM 935 O O . ASP A 1 119 ? 15.477 7.571 -1.696 1.00 84.50 119 ASP A O 1
ATOM 939 N N . LEU A 1 120 ? 13.447 8.326 -2.323 1.00 84.94 120 LEU A N 1
ATOM 940 C CA . LEU A 1 120 ? 12.739 7.075 -2.048 1.00 84.94 120 LEU A CA 1
ATOM 941 C C . LEU A 1 120 ? 13.324 5.902 -2.845 1.00 84.94 120 LEU A C 1
ATOM 943 O O . LEU A 1 120 ? 13.557 4.831 -2.284 1.00 84.94 120 LEU A O 1
ATOM 947 N N . LEU A 1 121 ? 13.609 6.094 -4.136 1.00 86.81 121 LEU A N 1
ATOM 948 C CA . LEU A 1 121 ? 14.159 5.033 -4.985 1.00 86.81 121 LEU A CA 1
ATOM 949 C C . LEU A 1 121 ? 15.656 4.794 -4.761 1.00 86.81 121 LEU A C 1
ATOM 951 O O . LEU A 1 121 ? 16.101 3.659 -4.907 1.00 86.81 121 LEU A O 1
ATOM 955 N N . SER A 1 122 ? 16.430 5.806 -4.354 1.00 86.62 122 SER A N 1
ATOM 956 C CA . SER A 1 122 ? 17.864 5.652 -4.043 1.00 86.62 122 SER A CA 1
ATOM 957 C C . SER A 1 122 ? 18.121 4.667 -2.895 1.00 86.62 122 SER A C 1
ATOM 959 O O . SER A 1 122 ? 19.189 4.049 -2.807 1.00 86.62 122 SER A O 1
ATOM 961 N N . SER A 1 123 ? 17.109 4.481 -2.045 1.00 85.00 123 SER A N 1
ATOM 962 C CA . SER A 1 123 ? 17.094 3.528 -0.936 1.00 85.00 123 SER A CA 1
ATOM 963 C C . SER A 1 123 ? 16.977 2.070 -1.393 1.00 85.00 123 SER A C 1
ATOM 965 O O . SER A 1 123 ? 17.222 1.163 -0.596 1.00 85.00 123 SER A O 1
ATOM 967 N N . PHE A 1 124 ? 16.643 1.827 -2.662 1.00 87.81 124 PHE A N 1
ATOM 968 C CA . PHE A 1 124 ? 16.534 0.501 -3.255 1.00 87.81 124 PHE A CA 1
ATOM 969 C C . PHE A 1 124 ? 17.705 0.207 -4.193 1.00 87.81 124 PHE A C 1
ATOM 971 O O . PHE A 1 124 ? 18.155 1.066 -4.949 1.00 87.81 124 PHE A O 1
ATOM 978 N N . ASN A 1 125 ? 18.165 -1.042 -4.190 1.00 88.81 125 ASN A N 1
ATOM 979 C CA . ASN A 1 125 ? 18.979 -1.578 -5.275 1.00 88.81 125 ASN A CA 1
ATOM 980 C C . ASN A 1 125 ? 18.057 -2.263 -6.290 1.00 88.81 125 ASN A C 1
ATOM 982 O O . ASN A 1 125 ? 17.212 -3.079 -5.911 1.00 88.81 125 ASN A O 1
ATOM 986 N N . SER A 1 126 ? 18.232 -1.917 -7.568 1.00 87.25 126 SER A N 1
ATOM 987 C CA . SER A 1 126 ? 17.471 -2.453 -8.706 1.00 87.25 126 SER A CA 1
ATOM 988 C C . SER A 1 126 ? 15.945 -2.444 -8.505 1.00 87.25 126 SER A C 1
ATOM 990 O O . SER A 1 126 ? 15.312 -3.494 -8.643 1.00 87.25 126 SER A O 1
ATOM 992 N N . PRO A 1 127 ? 15.328 -1.294 -8.155 1.00 91.38 127 PRO A N 1
ATOM 993 C CA . PRO A 1 127 ? 13.881 -1.234 -8.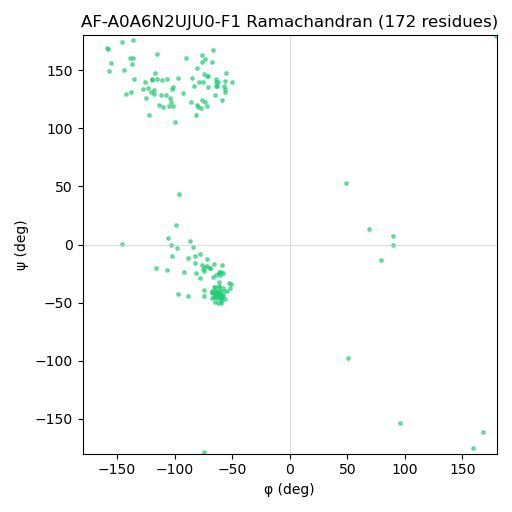003 1.00 91.38 127 PRO A CA 1
ATOM 994 C C . PRO A 1 127 ? 13.197 -1.550 -9.339 1.00 91.38 127 PRO A C 1
ATOM 996 O O . PRO A 1 127 ? 13.618 -1.074 -10.395 1.00 91.38 127 PRO A O 1
ATOM 999 N N . LYS A 1 128 ? 12.106 -2.316 -9.290 1.00 92.88 128 LYS A N 1
ATOM 1000 C CA . LYS A 1 128 ? 11.257 -2.619 -10.449 1.00 92.88 128 LYS A CA 1
ATOM 1001 C C . LYS A 1 128 ? 9.784 -2.481 -10.090 1.00 92.88 128 LYS A C 1
ATOM 1003 O O . LYS A 1 128 ? 9.378 -2.852 -8.992 1.00 92.88 128 LYS A O 1
ATOM 1008 N N . VAL A 1 129 ? 8.980 -1.964 -11.016 1.00 94.25 129 VAL A N 1
ATOM 1009 C CA . VAL A 1 129 ? 7.519 -2.036 -10.889 1.00 94.25 129 VAL A CA 1
ATOM 1010 C C . VAL A 1 129 ? 7.117 -3.478 -11.166 1.00 94.25 129 VAL A C 1
ATOM 1012 O O . VAL A 1 129 ? 7.461 -4.014 -12.216 1.00 94.25 129 VAL A O 1
ATOM 1015 N N . VAL A 1 130 ? 6.436 -4.109 -10.215 1.00 95.12 130 VAL A N 1
ATOM 1016 C CA . VAL A 1 130 ? 5.993 -5.510 -10.327 1.00 95.12 130 VAL A CA 1
ATOM 1017 C C . VAL A 1 130 ? 4.498 -5.636 -10.553 1.00 95.12 130 VAL A C 1
ATOM 1019 O O . VAL A 1 130 ? 4.046 -6.649 -11.065 1.00 95.12 130 VAL A O 1
ATOM 1022 N N . CYS A 1 131 ? 3.736 -4.608 -10.188 1.00 94.88 131 CYS A N 1
ATOM 1023 C CA . CYS A 1 131 ? 2.288 -4.605 -10.291 1.00 94.88 131 CYS A CA 1
ATOM 1024 C C . CYS A 1 131 ? 1.776 -3.169 -10.349 1.00 94.88 131 CYS A C 1
ATOM 1026 O O . CYS A 1 131 ? 2.354 -2.268 -9.734 1.00 94.88 131 CYS A O 1
ATOM 1028 N N . LYS A 1 132 ? 0.662 -2.970 -11.045 1.00 96.56 132 LYS A N 1
ATOM 1029 C CA . LYS A 1 132 ? -0.227 -1.833 -10.832 1.00 96.56 132 LYS A CA 1
ATOM 1030 C C . LYS A 1 132 ? -1.516 -2.352 -10.206 1.00 96.56 132 LYS A C 1
ATOM 1032 O O . LYS A 1 132 ? -2.222 -3.135 -10.841 1.00 96.56 132 LYS A O 1
ATOM 1037 N N . LEU A 1 133 ? -1.826 -1.899 -8.989 1.00 97.12 133 LEU A N 1
ATOM 1038 C CA . LEU A 1 133 ? -3.052 -2.292 -8.289 1.00 97.12 133 LEU A CA 1
ATOM 1039 C C . LEU A 1 133 ? -4.280 -1.970 -9.142 1.00 97.12 133 LEU A C 1
ATOM 1041 O O . LEU A 1 133 ? -4.318 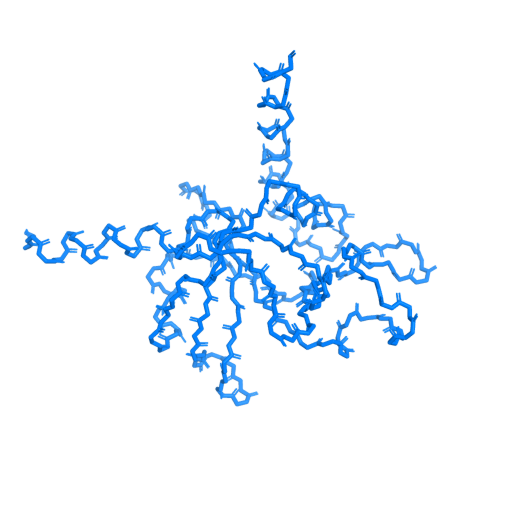-0.920 -9.798 1.00 97.12 133 LEU A O 1
ATOM 1045 N N . ASN A 1 134 ? -5.280 -2.851 -9.136 1.00 95.44 134 ASN A N 1
ATOM 1046 C CA . ASN A 1 134 ? -6.565 -2.582 -9.778 1.00 95.44 134 ASN A CA 1
ATOM 1047 C C . ASN A 1 134 ? -7.313 -1.447 -9.039 1.00 95.44 134 ASN A C 1
ATOM 1049 O O . ASN A 1 134 ? -6.896 -1.002 -7.968 1.00 95.44 134 ASN A O 1
ATOM 1053 N N . ASP A 1 135 ? -8.369 -0.912 -9.655 1.00 93.56 135 ASP A N 1
ATOM 1054 C CA . ASP A 1 135 ? -9.069 0.267 -9.125 1.00 93.56 135 ASP A CA 1
ATOM 1055 C C . ASP A 1 135 ? -9.706 -0.017 -7.757 1.00 93.56 135 ASP A C 1
ATOM 1057 O O . ASP A 1 135 ? -9.548 0.787 -6.840 1.00 93.56 135 ASP A O 1
ATOM 1061 N N . ALA A 1 136 ? -10.355 -1.176 -7.605 1.00 94.44 136 ALA A N 1
ATOM 1062 C CA . ALA A 1 136 ? -11.032 -1.571 -6.373 1.00 94.44 136 ALA A CA 1
ATOM 1063 C C . ALA A 1 136 ? -10.046 -1.786 -5.216 1.00 94.44 136 ALA A C 1
ATOM 1065 O O . ALA A 1 136 ? -10.260 -1.291 -4.115 1.00 94.44 136 ALA A O 1
ATOM 1066 N N . GLU A 1 137 ? -8.939 -2.478 -5.475 1.00 97.25 137 GLU A N 1
ATOM 1067 C CA . GLU A 1 137 ? -7.902 -2.767 -4.488 1.00 97.25 137 GLU A CA 1
ATOM 1068 C C . GLU A 1 137 ? -7.249 -1.483 -3.974 1.00 97.25 137 GLU A C 1
ATOM 1070 O O . GLU A 1 137 ? -7.062 -1.284 -2.774 1.00 97.25 137 GLU A O 1
ATOM 1075 N N . TYR A 1 138 ? -6.935 -0.574 -4.897 1.00 97.00 138 TYR A N 1
ATOM 1076 C CA . TYR A 1 138 ? -6.373 0.720 -4.552 1.00 97.00 138 TYR A CA 1
ATOM 1077 C C . TYR A 1 138 ? -7.351 1.576 -3.743 1.00 97.00 138 TYR A C 1
ATOM 1079 O O . TYR A 1 138 ? -6.963 2.148 -2.729 1.00 97.00 138 TYR A O 1
ATOM 1087 N N . GLU A 1 139 ? -8.616 1.647 -4.153 1.00 96.62 139 GLU A N 1
ATOM 1088 C CA . GLU A 1 139 ? -9.647 2.384 -3.422 1.00 96.62 139 GLU A CA 1
ATOM 1089 C C . GLU A 1 139 ? -9.857 1.831 -2.011 1.00 96.62 139 GLU A C 1
ATOM 1091 O O . GLU A 1 139 ? -9.873 2.603 -1.053 1.00 96.62 139 GLU A O 1
ATOM 1096 N N . ASN A 1 140 ? -9.945 0.507 -1.868 1.00 97.88 140 ASN A N 1
ATOM 1097 C CA . ASN A 1 140 ? -10.100 -0.158 -0.576 1.00 97.88 140 ASN A CA 1
ATOM 1098 C C . ASN A 1 140 ? -8.921 0.139 0.359 1.00 97.88 140 ASN A C 1
ATOM 1100 O O . ASN A 1 140 ? -9.134 0.436 1.537 1.00 97.88 140 ASN A O 1
ATOM 1104 N N . LEU A 1 141 ? -7.688 0.112 -0.159 1.00 97.50 141 LEU A N 1
ATOM 1105 C CA . LEU A 1 141 ? -6.489 0.471 0.598 1.00 97.50 141 LEU A CA 1
ATOM 1106 C C . LEU A 1 141 ? -6.525 1.934 1.062 1.00 97.50 141 LEU A C 1
ATOM 1108 O O . LEU A 1 141 ? -6.306 2.209 2.242 1.00 97.50 141 LEU A O 1
ATOM 1112 N N . ILE A 1 142 ? -6.811 2.870 0.150 1.00 97.00 142 ILE A N 1
ATOM 1113 C CA . ILE A 1 142 ? -6.861 4.306 0.465 1.00 97.00 142 ILE A CA 1
ATOM 1114 C C . ILE A 1 142 ? -7.983 4.602 1.466 1.00 97.00 142 ILE A C 1
ATOM 1116 O O . ILE A 1 142 ? -7.774 5.358 2.413 1.00 97.00 142 ILE A O 1
ATOM 1120 N N . TYR A 1 143 ? -9.150 3.974 1.309 1.00 97.06 143 TYR A N 1
ATOM 1121 C CA . TYR A 1 143 ? -10.261 4.105 2.248 1.00 97.06 143 TYR A CA 1
ATOM 1122 C C . TYR A 1 143 ? -9.894 3.584 3.641 1.00 97.06 143 TYR A C 1
ATOM 1124 O O . TYR A 1 143 ? -10.166 4.253 4.638 1.00 97.06 143 TYR A O 1
ATOM 1132 N N . ALA A 1 144 ? -9.239 2.422 3.718 1.00 97.19 144 ALA A N 1
ATOM 1133 C CA . ALA A 1 144 ? -8.785 1.845 4.978 1.00 97.19 144 ALA A CA 1
ATOM 1134 C C . ALA A 1 144 ? -7.793 2.762 5.708 1.00 97.19 144 ALA A C 1
ATOM 1136 O O . ALA A 1 144 ? -7.932 2.961 6.912 1.00 97.19 144 ALA A O 1
ATOM 1137 N N . MET A 1 145 ? -6.842 3.361 4.981 1.00 96.12 145 MET A N 1
ATOM 1138 C CA . MET A 1 145 ? -5.912 4.350 5.536 1.00 96.12 145 MET A CA 1
ATOM 1139 C C . MET A 1 145 ? -6.640 5.618 5.990 1.00 96.12 145 MET A C 1
ATOM 1141 O O . MET A 1 145 ? -6.473 6.056 7.119 1.00 96.12 145 MET A O 1
ATOM 1145 N N . TYR A 1 146 ? -7.503 6.191 5.148 1.00 96.19 146 TYR A N 1
ATOM 1146 C CA . TYR A 1 146 ? -8.264 7.399 5.485 1.00 96.19 146 TYR A CA 1
ATOM 1147 C C . TYR A 1 146 ? -9.109 7.237 6.759 1.00 96.19 146 TYR A C 1
ATOM 1149 O O . TYR A 1 146 ? -9.192 8.160 7.567 1.00 96.19 146 TYR A O 1
ATOM 1157 N N . LYS A 1 147 ? -9.728 6.065 6.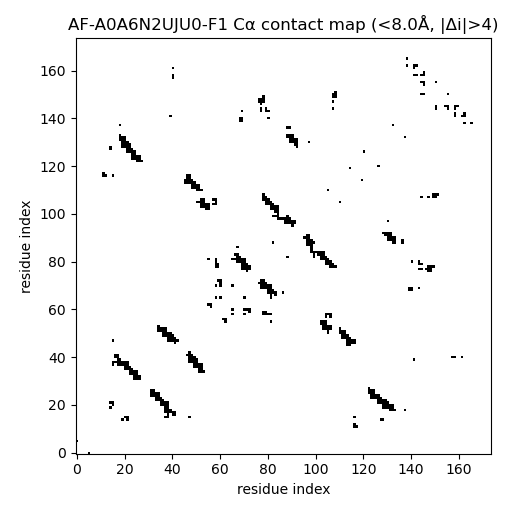945 1.00 96.38 147 LYS A N 1
ATOM 1158 C CA . LYS A 1 147 ? -10.570 5.752 8.109 1.00 96.38 147 LYS A CA 1
ATOM 1159 C C . LYS A 1 147 ? -9.808 5.310 9.353 1.00 96.38 147 LYS A C 1
ATOM 1161 O O . LYS A 1 147 ? -10.436 5.167 10.395 1.00 96.38 147 LYS A O 1
ATOM 1166 N N . SER A 1 148 ? -8.513 5.045 9.247 1.00 95.75 148 SER A N 1
ATOM 1167 C CA . SER A 1 148 ? -7.704 4.603 10.376 1.00 95.75 148 SER A CA 1
ATOM 1168 C C . SER A 1 148 ? -7.232 5.788 11.216 1.00 95.75 148 SER A C 1
ATOM 1170 O O . SER A 1 148 ? -6.746 6.785 10.675 1.00 95.75 148 SER A O 1
ATOM 1172 N N . ASP A 1 149 ? -7.308 5.648 12.536 1.00 93.69 149 ASP A N 1
ATOM 1173 C CA . ASP A 1 149 ? -6.740 6.614 13.482 1.00 93.69 149 ASP A CA 1
ATOM 1174 C C . ASP A 1 149 ? -5.208 6.513 13.573 1.00 93.69 149 ASP A C 1
ATOM 1176 O O . ASP A 1 149 ? -4.544 7.501 13.875 1.00 93.69 149 ASP A O 1
ATOM 1180 N N . ASP A 1 150 ? -4.633 5.367 13.187 1.00 93.12 150 ASP A N 1
ATOM 1181 C CA . ASP A 1 150 ? -3.181 5.169 13.092 1.00 93.12 150 ASP A CA 1
ATOM 1182 C C . ASP A 1 150 ? -2.566 5.922 11.899 1.00 93.12 150 ASP A C 1
ATOM 1184 O O . ASP A 1 150 ? -1.354 6.139 11.848 1.00 93.12 150 ASP A O 1
ATOM 1188 N N . THR A 1 151 ? -3.378 6.314 10.909 1.00 93.56 151 THR A N 1
ATOM 1189 C CA . THR A 1 151 ? -2.883 7.060 9.748 1.00 93.56 151 THR A CA 1
ATOM 1190 C C . THR A 1 151 ? -2.629 8.519 10.126 1.00 93.56 151 THR A C 1
ATOM 1192 O O . THR A 1 151 ? -3.567 9.207 10.533 1.00 93.56 151 THR A O 1
ATOM 1195 N N . PRO A 1 152 ? -1.405 9.050 9.919 1.00 92.12 152 PRO A N 1
ATOM 1196 C CA . PRO A 1 152 ? -1.102 10.434 10.262 1.00 92.12 152 PRO A CA 1
ATOM 1197 C C . PRO A 1 152 ? -2.043 11.438 9.583 1.00 92.12 152 PRO A C 1
ATOM 1199 O O . PRO A 1 152 ? -2.208 11.418 8.361 1.00 92.12 152 PRO A O 1
ATOM 1202 N N . GLU A 1 153 ? -2.585 12.371 10.372 1.00 92.19 153 GLU A N 1
ATOM 1203 C CA . GLU A 1 153 ? -3.574 13.375 9.940 1.00 92.19 153 GLU A CA 1
ATOM 1204 C C . GLU A 1 153 ? -3.151 14.155 8.690 1.00 92.19 153 GLU A C 1
ATOM 1206 O O . GLU A 1 153 ? -3.976 14.444 7.826 1.00 92.19 153 GLU A O 1
ATOM 1211 N N . LYS A 1 154 ? -1.845 14.415 8.522 1.00 90.88 154 LYS A N 1
ATOM 1212 C CA . LYS A 1 154 ? -1.314 15.114 7.340 1.00 90.88 154 LYS A CA 1
ATOM 1213 C C . LYS A 1 154 ? -1.646 14.422 6.010 1.00 90.88 154 LYS A C 1
ATOM 1215 O O . LYS A 1 154 ? -1.658 15.086 4.981 1.00 90.88 154 LYS A O 1
ATOM 1220 N N . TYR A 1 155 ? -1.900 13.110 6.001 1.00 91.12 155 TYR A N 1
ATOM 1221 C CA . TYR A 1 155 ? -2.225 12.368 4.779 1.00 91.12 155 TYR A CA 1
ATOM 1222 C C . TYR A 1 155 ? -3.731 12.283 4.499 1.00 91.12 155 TYR A C 1
ATOM 1224 O O . TYR A 1 155 ? -4.118 12.114 3.339 1.00 91.12 155 TYR A O 1
ATOM 1232 N N . LYS A 1 156 ? -4.588 12.424 5.521 1.00 92.69 156 LYS A N 1
ATOM 1233 C CA . LYS A 1 156 ? -6.041 12.218 5.395 1.00 92.69 156 LYS A CA 1
ATOM 1234 C C . LYS A 1 156 ? -6.702 13.129 4.345 1.00 92.69 156 LYS A C 1
ATOM 1236 O O . LYS A 1 156 ? -7.434 12.581 3.520 1.00 92.69 156 LYS A O 1
ATOM 1241 N N . PRO A 1 157 ? -6.394 14.442 4.248 1.00 92.62 157 PRO A N 1
ATOM 1242 C CA . PRO A 1 157 ? -6.964 15.301 3.202 1.00 92.62 157 PRO A CA 1
ATOM 1243 C C . PRO A 1 157 ? -6.603 14.852 1.778 1.00 92.62 157 PRO A C 1
ATOM 1245 O O . PRO A 1 157 ? -7.384 15.001 0.838 1.00 92.62 157 PRO A O 1
ATOM 1248 N N . HIS A 1 158 ? -5.415 14.270 1.594 1.00 91.88 158 HIS A N 1
ATOM 1249 C CA . HIS A 1 158 ? -4.984 13.772 0.288 1.00 91.88 158 HIS A CA 1
ATOM 1250 C C . HIS A 1 158 ? -5.696 12.472 -0.084 1.00 91.88 158 HIS A C 1
ATOM 1252 O O . HIS A 1 158 ? -6.086 12.298 -1.237 1.00 91.88 158 HIS A O 1
ATOM 1258 N N . PHE A 1 159 ? -5.905 11.578 0.883 1.00 93.88 159 PHE A N 1
ATOM 1259 C CA . PHE A 1 159 ? -6.675 10.354 0.670 1.00 93.88 159 PHE A CA 1
ATOM 1260 C C . PHE A 1 159 ? -8.152 10.645 0.410 1.00 93.88 159 PHE A C 1
ATOM 1262 O O . PHE A 1 159 ? -8.721 10.062 -0.508 1.00 93.88 159 PHE A O 1
ATOM 1269 N N . GLU A 1 160 ? -8.747 11.601 1.122 1.00 94.12 160 GLU A N 1
ATOM 1270 C CA . GLU A 1 160 ? -10.107 12.076 0.851 1.00 94.12 160 GLU A CA 1
ATOM 1271 C C . GLU A 1 160 ? -10.254 12.576 -0.589 1.00 94.12 160 GLU A C 1
ATOM 1273 O O . GLU A 1 160 ? -11.164 12.152 -1.303 1.00 94.12 160 GLU A O 1
ATOM 1278 N N . LYS A 1 161 ? -9.310 13.401 -1.060 1.00 92.38 161 LYS A N 1
ATOM 1279 C CA . LYS A 1 161 ? -9.295 13.870 -2.449 1.00 92.38 161 LYS A CA 1
ATOM 1280 C C . LYS A 1 161 ? -9.218 12.716 -3.453 1.00 92.38 161 LYS A C 1
ATOM 1282 O O . LYS A 1 161 ? -9.962 12.707 -4.428 1.00 92.38 161 LYS A O 1
ATOM 1287 N N . VAL A 1 162 ? -8.347 11.732 -3.213 1.00 92.81 162 VAL A N 1
ATOM 1288 C CA . VAL A 1 162 ? -8.242 10.540 -4.074 1.00 92.81 162 VAL A CA 1
ATOM 1289 C C . VAL A 1 162 ? -9.572 9.786 -4.130 1.00 92.81 162 VAL A C 1
ATOM 1291 O O . VAL A 1 162 ? -10.001 9.402 -5.216 1.00 92.81 162 VAL A O 1
ATOM 1294 N N . LEU A 1 163 ? -10.231 9.586 -2.988 1.00 94.31 163 LEU A N 1
ATOM 1295 C CA . LEU A 1 163 ? -11.519 8.892 -2.912 1.00 94.31 163 LEU A CA 1
ATOM 1296 C C . LEU A 1 163 ? -12.626 9.666 -3.636 1.00 94.31 163 LEU A C 1
ATOM 1298 O O . LEU A 1 163 ? -13.414 9.064 -4.364 1.00 94.31 163 LEU A O 1
ATOM 1302 N N . PHE A 1 164 ? -12.653 10.992 -3.490 1.00 93.31 164 PHE A N 1
ATOM 1303 C CA . PHE A 1 164 ? -13.578 11.857 -4.218 1.00 93.31 164 PHE A CA 1
ATOM 1304 C C . PHE A 1 164 ? -13.387 11.730 -5.737 1.00 93.31 164 PHE A C 1
ATOM 1306 O O . PHE A 1 164 ? -14.341 11.434 -6.457 1.00 93.31 164 PHE A O 1
ATOM 1313 N N . ASP A 1 165 ? -12.146 11.849 -6.219 1.00 90.50 165 ASP A N 1
ATOM 1314 C CA . ASP A 1 165 ? -11.817 11.745 -7.645 1.00 90.50 165 ASP A CA 1
ATOM 1315 C C . ASP A 1 165 ? -12.178 10.363 -8.228 1.00 90.50 165 ASP A C 1
ATOM 1317 O O . ASP A 1 165 ? -12.602 10.254 -9.382 1.00 90.50 165 ASP A O 1
ATOM 1321 N N . LEU A 1 166 ? -12.010 9.287 -7.448 1.00 90.06 166 LEU A N 1
ATOM 1322 C CA . LEU A 1 166 ? -12.428 7.934 -7.835 1.00 90.06 166 LEU A CA 1
ATOM 1323 C C . LEU A 1 166 ? -13.957 7.814 -7.914 1.00 90.06 166 LEU A C 1
ATOM 1325 O O . LEU A 1 166 ? -14.473 7.213 -8.858 1.00 90.06 166 LEU A O 1
ATOM 1329 N N . GLY A 1 167 ? -14.682 8.410 -6.965 1.00 87.62 167 GLY A N 1
ATOM 1330 C CA . GLY A 1 167 ? -16.145 8.442 -6.960 1.00 87.62 167 GLY A CA 1
ATOM 1331 C C . GLY A 1 167 ? -16.730 9.185 -8.163 1.00 87.62 167 GLY A C 1
ATOM 1332 O O . GLY A 1 167 ? -17.644 8.679 -8.815 1.00 87.62 167 GLY A O 1
ATOM 1333 N N . GLU A 1 168 ? -16.173 10.346 -8.510 1.00 87.62 168 GLU A N 1
ATOM 1334 C CA . GLU A 1 168 ? -16.612 11.128 -9.674 1.00 87.62 168 GLU A CA 1
ATOM 1335 C C . GLU A 1 168 ? -16.361 10.387 -10.996 1.00 87.62 168 GLU A C 1
ATOM 1337 O O . GLU A 1 168 ? -17.222 10.374 -11.877 1.00 87.62 168 GLU A O 1
ATOM 1342 N N . LYS A 1 169 ? -15.228 9.682 -11.122 1.00 80.56 169 LYS A N 1
ATOM 1343 C CA . LYS A 1 169 ? -14.953 8.840 -12.299 1.00 80.56 169 LYS A CA 1
ATOM 1344 C C . LYS A 1 169 ? -15.986 7.735 -12.483 1.00 80.56 169 LYS A C 1
ATOM 1346 O O . LYS A 1 169 ? -16.444 7.540 -13.603 1.00 80.56 169 LYS A O 1
ATOM 1351 N N . LYS A 1 170 ? -16.378 7.049 -11.405 1.00 82.81 170 LYS A N 1
ATOM 1352 C CA . LYS A 1 170 ? -17.396 5.986 -11.464 1.00 82.81 170 LYS A CA 1
ATOM 1353 C C . LYS A 1 170 ? -18.744 6.511 -11.951 1.00 82.81 170 LYS A C 1
ATOM 1355 O O . LYS A 1 170 ? -19.396 5.845 -12.752 1.00 82.81 170 LYS A O 1
ATOM 1360 N N . LYS A 1 171 ? -19.142 7.707 -11.500 1.00 78.25 171 LYS A N 1
ATOM 1361 C CA . LYS A 1 171 ? -20.377 8.366 -11.954 1.00 78.25 171 LYS A CA 1
ATOM 1362 C C . LYS A 1 171 ? -20.333 8.729 -13.437 1.00 78.25 171 LYS A C 1
ATOM 1364 O O . LYS A 1 171 ? -21.350 8.623 -14.099 1.00 78.25 171 LYS A O 1
ATOM 1369 N N . ALA A 1 172 ? -19.177 9.142 -13.955 1.00 71.31 172 ALA A N 1
ATOM 1370 C CA . ALA A 1 172 ? -19.019 9.506 -15.364 1.00 71.31 172 ALA A CA 1
ATOM 1371 C C . ALA A 1 172 ? -19.000 8.299 -16.323 1.00 71.31 172 ALA A C 1
ATOM 1373 O O . ALA A 1 172 ? -19.197 8.470 -17.523 1.00 71.31 172 ALA A O 1
ATOM 1374 N N . THR A 1 173 ? -18.724 7.095 -15.813 1.00 70.31 173 THR A N 1
ATOM 1375 C CA . THR A 1 173 ? -18.680 5.845 -16.594 1.00 70.31 173 THR A CA 1
ATOM 1376 C C . THR A 1 173 ? -19.915 4.956 -16.416 1.00 70.31 173 THR A C 1
ATOM 1378 O O . THR A 1 173 ? -19.943 3.871 -16.993 1.00 70.31 173 THR A O 1
ATOM 1381 N N . SER A 1 174 ? -20.881 5.380 -15.592 1.00 55.59 174 SER A N 1
ATOM 1382 C CA . SER A 1 174 ? -22.172 4.705 -15.374 1.00 55.59 174 SER A CA 1
ATOM 1383 C C . SER A 1 174 ? -23.253 5.334 -16.244 1.00 55.59 174 SER A C 1
ATOM 1385 O O . SER A 1 174 ? -24.131 4.576 -16.706 1.00 55.59 174 SER A O 1
#

Foldseek 3Di:
DDPVVVVVVVVLVPQLDAQWKKWFFFVPDVVTGIWIKHFQDADPVQHTKIFIKDAQVPCQDDNVQDDAFFDADPVRAGFKGKFDQPDQFFAFPVGDGDGDPHIIMTGQQPGIDTDHSCVVPVRGDPMDGGGRGDLVNSLRRLVSLLRHPSHDPVCNVVSVVVNVVSVVVVVVVD

Sequence (174 aa):
MTLMKLLLCVNVIKMLSPRNVVYGFSKITNPPKEKFLISLYRSKELSVVACFTTSQDRAGVPLEQVTHGAIKNKEKEIISYVFLTSVCVGVAPDGSDYHFPVQTVVRFDYCFKDGEQTDLLSSFNSPKVVCKLNDAEYENLIYAMYKSDDTPEKYKPHFEKVLFDLGEKKKATS

Nearest PDB structures (foldseek):
  2fl7-assembly1_A  TM=6.535E-01  e=4.753E+00  Saccharomyces cerevisiae
  7sfn-assembly1_A  TM=1.839E-01  e=1.117E+00  Streptomyces avermitilis
  7wno-assembly1_X  TM=2.943E-01  e=6.512E+00  Arthrobacter globiformis
  3kn4-assembly1_A  TM=2.529E-01  e=6.935E+00  Arthrobacter globiformis
  8j6g-assembly1_A  TM=2.156E-01  e=6.512E+00  Arthrobacter globiformis

Solvent-accessible surface area (backbone atoms only — not comparable to full-atom values): 9441 Å² total; per-residue (Å²): 135,56,71,67,59,51,52,52,49,53,54,54,63,54,47,61,31,61,40,19,28,30,38,28,40,27,65,81,44,89,74,60,43,78,41,47,37,38,18,67,39,70,47,94,85,55,40,27,36,30,33,40,53,44,55,59,88,63,50,75,59,62,76,93,73,67,57,69,39,72,34,57,46,98,86,66,48,41,50,22,38,31,46,42,47,91,45,76,45,24,34,21,87,89,68,44,82,25,50,50,95,50,51,36,18,36,37,45,75,74,26,71,48,68,40,54,65,68,62,64,50,67,39,32,51,80,66,39,68,57,28,38,42,35,72,67,54,45,49,52,51,44,50,42,45,49,69,13,83,48,32,62,71,89,50,34,68,57,37,50,50,53,54,51,56,52,52,54,51,53,62,77,77,106

Mean predicted aligned error: 5.87 Å

Organism: Bacteroides ovatus (NCBI:txid28116)

Secondary structure (DSSP, 8-state):
--HHHHHHHHHHHHHTSTTEEEEEEESSSSS-EEEEEEEEEEETTTEEEEEE-B-GGGSSS-GGG--SEEEE-TTS-EEEEEE-TTS--EE-TTS-EE--SS-EEEETTT-EEEE-HHHHHHTEEEEEEEEEE-HHHHHHHHHHHHH-TTS-GGGHHHHHHHHHHHHHHHHHT-